Protein AF-K1IG86-F1 (afdb_monomer_lite)

pLDDT: mean 76.55, std 13.4, range [34.03, 87.38]

Radius of gyration: 13.45 Å; chains: 1; bounding box: 34×32×31 Å

Secondary structure (DSSP, 8-state):
----GGGS-HHHHHHHHHHHHHHHHHHHHHTTSS-HHHHHHHHHHS-HHHHHHHHHHHHHHHHHHHTS---

Structure (mmCIF, N/CA/C/O backbone):
data_AF-K1IG86-F1
#
_entry.id   AF-K1IG86-F1
#
loop_
_atom_site.group_PDB
_atom_site.id
_atom_site.type_symbol
_atom_site.label_atom_id
_atom_site.label_alt_id
_atom_site.label_comp_id
_atom_site.label_asym_id
_atom_site.label_entity_id
_atom_site.label_seq_id
_atom_site.pdbx_PDB_in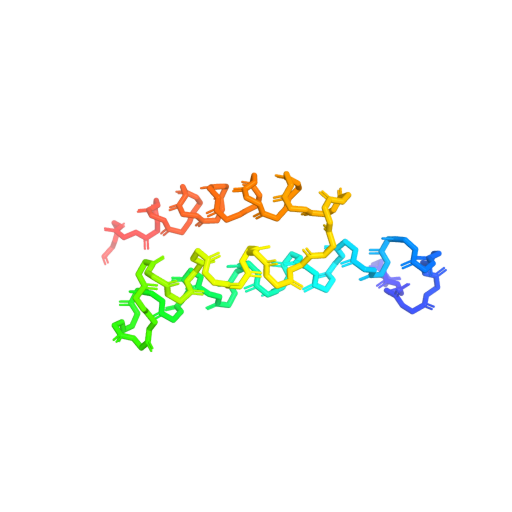s_code
_atom_site.Cartn_x
_atom_site.Cartn_y
_atom_site.Cartn_z
_atom_site.occupancy
_atom_site.B_iso_or_equiv
_atom_site.auth_seq_id
_atom_site.auth_comp_id
_atom_site.auth_asym_id
_atom_site.auth_atom_id
_atom_site.pdbx_PDB_model_num
ATOM 1 N N . MET A 1 1 ? 12.655 -21.907 3.978 1.00 41.94 1 MET A N 1
ATOM 2 C CA . MET A 1 1 ? 13.090 -21.422 2.648 1.00 41.94 1 MET A CA 1
ATOM 3 C C . MET A 1 1 ? 13.175 -19.906 2.701 1.00 41.94 1 MET A C 1
ATOM 5 O O . MET A 1 1 ? 12.151 -19.256 2.858 1.00 41.94 1 MET A O 1
ATOM 9 N N . THR A 1 2 ? 14.383 -19.347 2.676 1.00 48.66 2 THR A N 1
ATOM 10 C CA . THR A 1 2 ? 14.606 -17.900 2.826 1.00 48.66 2 THR A CA 1
ATOM 11 C C . THR A 1 2 ? 14.453 -17.220 1.466 1.00 48.66 2 THR A C 1
ATOM 13 O O . THR A 1 2 ? 15.357 -17.285 0.634 1.00 48.66 2 THR A O 1
ATOM 16 N N . PHE A 1 3 ? 13.304 -16.591 1.214 1.00 59.19 3 PHE A N 1
ATOM 17 C CA . PHE A 1 3 ? 13.081 -15.793 0.006 1.00 59.19 3 PHE A CA 1
ATOM 18 C C . PHE A 1 3 ? 13.823 -14.459 0.142 1.00 59.19 3 PHE A C 1
ATOM 20 O O . PHE A 1 3 ? 13.351 -13.524 0.785 1.00 59.19 3 PHE A O 1
ATOM 27 N N . ASN A 1 4 ? 15.030 -14.383 -0.421 1.00 67.12 4 ASN A N 1
ATOM 28 C CA . ASN A 1 4 ? 15.823 -13.156 -0.412 1.00 67.12 4 ASN A CA 1
ATOM 29 C C . ASN A 1 4 ? 15.237 -12.137 -1.395 1.00 67.12 4 ASN A C 1
ATOM 31 O O . ASN A 1 4 ? 15.588 -12.122 -2.574 1.00 67.12 4 ASN A O 1
ATOM 35 N N . LEU A 1 5 ? 14.390 -11.247 -0.874 1.00 62.88 5 LEU A N 1
ATOM 36 C CA . LEU A 1 5 ? 13.776 -10.136 -1.609 1.00 62.88 5 LEU A CA 1
ATOM 37 C C . LEU A 1 5 ? 14.816 -9.212 -2.280 1.00 62.88 5 LEU A C 1
ATOM 39 O O . LEU A 1 5 ? 14.552 -8.611 -3.316 1.00 62.88 5 LEU A O 1
ATOM 43 N N . ALA A 1 6 ? 16.034 -9.163 -1.732 1.00 62.81 6 ALA A N 1
ATOM 44 C CA . ALA A 1 6 ? 17.155 -8.391 -2.264 1.00 62.81 6 ALA A CA 1
ATOM 45 C C . ALA A 1 6 ? 17.833 -9.013 -3.500 1.00 62.81 6 ALA A C 1
ATOM 47 O O . ALA A 1 6 ? 18.613 -8.332 -4.155 1.00 62.81 6 ALA A O 1
ATOM 48 N N . ARG A 1 7 ? 17.569 -10.284 -3.840 1.00 67.88 7 ARG A N 1
ATOM 49 C CA . ARG A 1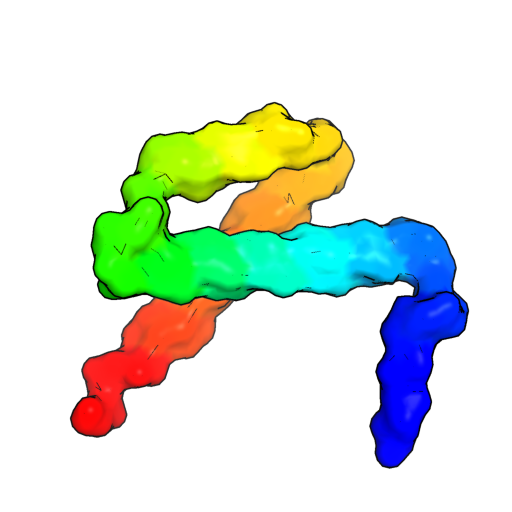 7 ? 18.104 -10.916 -5.066 1.00 67.88 7 ARG A CA 1
ATOM 50 C C . ARG A 1 7 ? 17.135 -10.847 -6.242 1.00 67.88 7 ARG A C 1
ATOM 52 O O . ARG A 1 7 ? 17.508 -11.258 -7.335 1.00 67.88 7 ARG A O 1
ATOM 59 N N . LEU A 1 8 ? 15.921 -10.333 -6.035 1.00 66.00 8 LEU A N 1
ATOM 60 C CA . LEU A 1 8 ? 14.977 -10.162 -7.132 1.00 66.00 8 LEU A CA 1
ATOM 61 C C . LEU A 1 8 ? 15.444 -9.065 -8.098 1.00 66.00 8 LEU A C 1
ATOM 63 O O . LEU A 1 8 ? 16.110 -8.116 -7.659 1.00 66.00 8 LEU A O 1
ATOM 67 N N . PRO A 1 9 ? 15.105 -9.199 -9.392 1.00 73.81 9 PRO A N 1
ATOM 68 C CA . PRO A 1 9 ? 15.305 -8.145 -10.374 1.00 73.81 9 PRO A CA 1
ATOM 69 C C . PRO A 1 9 ? 14.554 -6.877 -9.954 1.00 73.81 9 PRO A C 1
ATOM 71 O O . PRO A 1 9 ? 13.573 -6.926 -9.209 1.00 73.81 9 PRO A O 1
ATOM 74 N N . GLU A 1 10 ? 15.035 -5.724 -10.410 1.00 68.75 10 GLU A N 1
ATOM 75 C CA . GLU A 1 10 ? 14.561 -4.408 -9.963 1.00 68.75 10 GLU A CA 1
ATOM 76 C C . GLU A 1 10 ? 13.047 -4.227 -10.158 1.00 68.75 10 GLU A C 1
ATOM 78 O O . GLU A 1 10 ? 12.373 -3.717 -9.263 1.00 68.75 10 GLU A O 1
ATOM 83 N N . GLY A 1 11 ? 12.489 -4.767 -11.247 1.00 70.19 11 GLY A N 1
ATOM 84 C CA . GLY A 1 11 ? 11.045 -4.751 -11.504 1.00 70.19 11 GLY A CA 1
ATOM 85 C C . GLY A 1 11 ? 10.216 -5.500 -10.452 1.00 70.19 11 GLY A C 1
ATOM 86 O O . GLY A 1 11 ? 9.169 -5.016 -10.022 1.00 70.19 11 GLY A O 1
ATOM 87 N N . ASP A 1 12 ? 10.695 -6.645 -9.963 1.00 73.12 12 ASP A N 1
ATOM 88 C CA . ASP A 1 12 ? 10.013 -7.395 -8.904 1.00 73.12 12 ASP A CA 1
ATOM 89 C C . ASP A 1 12 ? 10.139 -6.710 -7.540 1.00 73.12 12 ASP A C 1
ATOM 91 O O . ASP A 1 12 ? 9.189 -6.706 -6.754 1.00 73.12 12 ASP A O 1
ATOM 95 N N . ARG A 1 13 ? 11.276 -6.060 -7.258 1.00 77.25 13 ARG A N 1
ATOM 96 C CA . ARG A 1 13 ? 11.419 -5.252 -6.035 1.00 77.25 13 ARG A CA 1
ATOM 97 C C . ARG A 1 13 ? 10.423 -4.100 -6.020 1.00 77.25 13 ARG A C 1
ATOM 99 O O . ARG A 1 13 ? 9.793 -3.860 -4.991 1.00 77.25 13 ARG A O 1
ATOM 106 N N . GLN A 1 14 ? 10.241 -3.436 -7.161 1.00 78.56 14 GLN A N 1
ATOM 107 C CA . GLN A 1 14 ? 9.256 -2.368 -7.309 1.00 78.56 14 GLN A CA 1
ATOM 108 C C . GLN A 1 14 ? 7.835 -2.881 -7.070 1.00 78.56 14 GLN A C 1
ATOM 110 O O . GLN A 1 14 ? 7.083 -2.264 -6.316 1.00 78.56 14 GLN A O 1
ATOM 115 N N . ARG A 1 15 ? 7.483 -4.053 -7.615 1.00 80.19 15 ARG A N 1
ATOM 116 C CA . ARG A 1 15 ? 6.181 -4.694 -7.365 1.00 80.19 15 ARG A CA 1
ATOM 117 C C . ARG A 1 15 ? 5.952 -5.007 -5.891 1.00 80.19 15 ARG A C 1
ATOM 119 O O . ARG A 1 15 ? 4.861 -4.748 -5.394 1.00 80.19 15 ARG A O 1
ATOM 126 N N . VAL A 1 16 ? 6.958 -5.513 -5.177 1.00 82.94 16 VAL A N 1
ATOM 127 C CA . VAL A 1 16 ? 6.869 -5.778 -3.727 1.00 82.94 16 VAL A CA 1
ATOM 128 C C . VAL A 1 16 ? 6.740 -4.480 -2.927 1.00 82.94 16 VAL A C 1
ATOM 130 O O . VAL A 1 16 ? 6.011 -4.417 -1.937 1.00 82.94 16 VAL A O 1
ATOM 133 N N . GLN A 1 17 ? 7.423 -3.417 -3.346 1.00 84.31 17 GLN A N 1
ATOM 134 C CA . GLN A 1 17 ? 7.337 -2.124 -2.676 1.00 84.31 17 GLN A CA 1
ATOM 135 C C . GLN A 1 17 ? 5.959 -1.477 -2.863 1.00 84.31 17 GLN A C 1
ATOM 137 O O . GLN A 1 17 ? 5.370 -1.012 -1.886 1.00 84.31 17 GLN A O 1
ATOM 142 N N . LEU A 1 18 ? 5.423 -1.529 -4.084 1.00 84.88 18 LEU A N 1
ATOM 143 C CA . LEU A 1 18 ? 4.051 -1.145 -4.418 1.00 84.88 18 LEU A CA 1
ATOM 144 C C . LEU A 1 18 ? 3.045 -1.944 -3.599 1.00 84.88 18 LEU A C 1
ATOM 146 O O . LEU A 1 18 ? 2.140 -1.394 -2.985 1.00 84.88 18 LEU A O 1
ATOM 150 N N . ASP A 1 19 ? 3.236 -3.250 -3.527 1.00 85.56 19 ASP A N 1
ATOM 151 C CA . ASP A 1 19 ? 2.377 -4.131 -2.759 1.00 85.56 19 ASP A CA 1
ATOM 152 C C . ASP A 1 19 ? 2.306 -3.742 -1.273 1.00 85.56 19 ASP A C 1
ATOM 154 O O . ASP A 1 19 ? 1.225 -3.596 -0.695 1.00 85.56 19 ASP A O 1
ATOM 158 N N . LYS A 1 20 ? 3.470 -3.464 -0.678 1.00 85.75 20 LYS A N 1
ATOM 159 C CA . LYS A 1 20 ? 3.579 -2.980 0.699 1.00 85.75 20 LYS A CA 1
ATOM 160 C C . LYS A 1 20 ? 2.889 -1.627 0.885 1.00 85.75 20 LYS A C 1
ATOM 162 O O . LYS A 1 20 ? 2.205 -1.426 1.888 1.00 85.75 20 LYS A O 1
ATOM 167 N N . GLN A 1 21 ? 3.057 -0.702 -0.060 1.00 86.62 21 GLN A N 1
ATOM 168 C CA . GLN A 1 21 ? 2.410 0.611 -0.019 1.00 86.62 21 GLN A CA 1
ATOM 169 C C . GLN A 1 21 ? 0.883 0.486 -0.112 1.00 86.62 21 GLN A C 1
ATOM 171 O O . GLN A 1 21 ? 0.174 1.152 0.640 1.00 86.62 21 GLN A O 1
ATOM 176 N N . ALA A 1 22 ? 0.377 -0.403 -0.972 1.00 86.69 22 ALA A N 1
ATOM 177 C CA . ALA A 1 22 ? -1.050 -0.673 -1.104 1.00 86.69 22 ALA A CA 1
ATOM 178 C C . ALA A 1 22 ? -1.632 -1.238 0.202 1.00 86.69 22 ALA A C 1
ATOM 180 O O . ALA A 1 22 ? -2.629 -0.724 0.710 1.00 86.69 22 ALA A O 1
ATOM 181 N N . ALA A 1 23 ? -0.975 -2.237 0.801 1.00 85.06 23 ALA A N 1
ATOM 182 C CA . ALA A 1 23 ? -1.392 -2.802 2.084 1.00 85.06 23 ALA A CA 1
ATOM 183 C C . ALA A 1 23 ? -1.382 -1.758 3.217 1.00 85.06 23 ALA A C 1
ATOM 185 O O . ALA A 1 23 ? -2.304 -1.719 4.036 1.00 85.06 23 ALA A O 1
ATOM 186 N N . TYR A 1 24 ? -0.363 -0.892 3.250 1.00 86.19 24 TYR A N 1
ATOM 187 C CA . TYR A 1 24 ? -0.248 0.176 4.242 1.00 86.19 24 TYR A CA 1
ATOM 188 C C . TYR A 1 24 ? -1.354 1.227 4.091 1.00 86.19 24 TYR A C 1
ATOM 190 O O . TYR A 1 24 ? -1.991 1.577 5.080 1.00 86.19 24 TYR A O 1
ATOM 198 N N . LEU A 1 25 ? -1.659 1.660 2.864 1.00 85.75 25 LEU A N 1
ATOM 199 C CA . LEU A 1 25 ? -2.748 2.604 2.591 1.00 85.75 25 LEU A CA 1
ATOM 200 C C . LEU A 1 25 ? -4.113 2.049 2.999 1.00 85.75 25 LEU A C 1
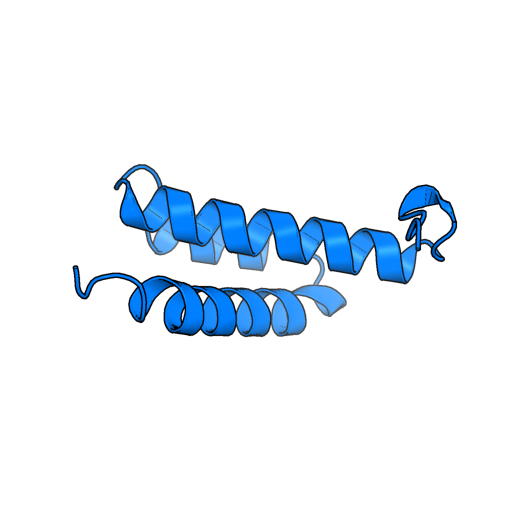ATOM 202 O O . LEU A 1 25 ? -4.908 2.760 3.610 1.00 85.75 25 LEU A O 1
ATOM 206 N N . VAL A 1 26 ? -4.386 0.774 2.706 1.00 85.00 26 VAL A N 1
ATOM 207 C CA . VAL A 1 26 ? -5.629 0.119 3.147 1.00 85.00 26 VAL A CA 1
ATOM 208 C C . VAL A 1 26 ? -5.703 0.083 4.672 1.00 85.00 26 VAL A C 1
ATOM 210 O O . VAL A 1 26 ? -6.749 0.389 5.242 1.00 85.00 26 VAL A O 1
ATOM 213 N N . TRP A 1 27 ? -4.598 -0.229 5.349 1.00 85.00 27 TRP A N 1
ATOM 214 C CA . TRP A 1 27 ? -4.535 -0.215 6.810 1.00 85.00 27 TRP A CA 1
ATOM 215 C C . TRP A 1 27 ? -4.739 1.189 7.404 1.00 85.00 27 TRP A C 1
ATOM 217 O O . TRP A 1 27 ? -5.536 1.346 8.326 1.00 85.00 27 TRP A O 1
ATOM 227 N N . GLN A 1 28 ? -4.111 2.226 6.840 1.00 85.00 28 GLN A N 1
ATOM 228 C CA . GLN A 1 28 ? -4.335 3.615 7.255 1.00 85.00 28 GLN A CA 1
ATOM 229 C C . GLN A 1 28 ? -5.784 4.054 7.025 1.00 85.00 28 GLN A C 1
ATOM 231 O O . GLN A 1 28 ? -6.354 4.745 7.866 1.00 85.00 28 GLN A O 1
ATOM 236 N N . CYS A 1 29 ? -6.397 3.624 5.919 1.00 82.75 29 CYS A N 1
ATOM 237 C CA . CYS A 1 29 ? -7.794 3.917 5.624 1.00 82.75 29 CYS A CA 1
ATOM 238 C C . CYS A 1 29 ? 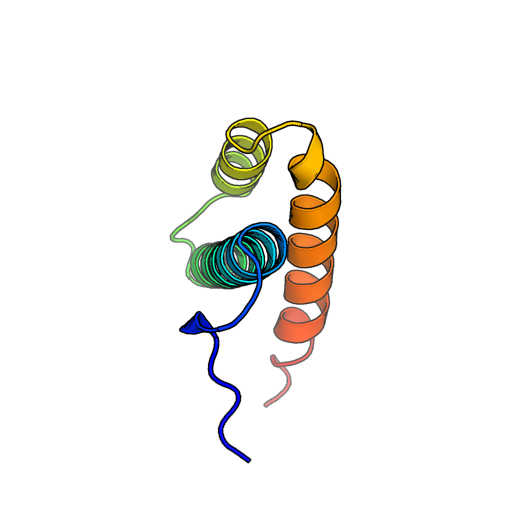-8.742 3.278 6.647 1.00 82.75 29 CYS A C 1
ATOM 240 O O . CYS A 1 29 ? -9.747 3.887 7.002 1.00 82.75 29 CYS A O 1
ATOM 242 N N . ARG A 1 30 ? -8.407 2.089 7.171 1.00 78.88 30 ARG A N 1
ATOM 243 C CA . ARG A 1 30 ? -9.163 1.449 8.264 1.00 78.88 30 ARG A CA 1
ATOM 244 C C . ARG A 1 30 ? -9.018 2.181 9.590 1.00 78.88 30 ARG A C 1
ATOM 246 O O . ARG A 1 30 ? -9.988 2.305 10.321 1.00 78.88 30 ARG A O 1
ATOM 253 N N . LEU A 1 31 ? -7.825 2.686 9.889 1.00 83.25 31 LEU A N 1
ATOM 254 C CA . LEU A 1 31 ? -7.582 3.472 11.100 1.00 83.25 31 LEU A CA 1
ATOM 255 C C . LEU A 1 31 ? -8.138 4.903 11.027 1.00 83.25 31 LEU A C 1
ATOM 257 O O . LEU A 1 31 ? -7.964 5.664 11.974 1.00 83.25 31 LEU A O 1
ATOM 261 N N . GLY A 1 32 ? -8.754 5.297 9.907 1.00 81.06 32 GLY A N 1
ATOM 262 C CA . GLY A 1 32 ? -9.202 6.673 9.676 1.00 81.06 32 GLY A CA 1
ATOM 263 C C . GLY A 1 32 ? -8.055 7.675 9.487 1.00 81.06 32 GLY A C 1
ATOM 264 O O . GLY A 1 32 ? -8.287 8.878 9.504 1.00 81.06 32 GLY A O 1
ATOM 265 N N . LEU A 1 33 ? -6.821 7.192 9.301 1.00 82.00 33 LEU A N 1
ATOM 266 C CA . LEU A 1 33 ? -5.618 8.010 9.109 1.00 82.00 33 LEU A CA 1
ATOM 267 C C . LEU A 1 33 ? -5.417 8.439 7.651 1.00 82.00 33 LEU A C 1
ATOM 269 O O . LEU A 1 33 ? -4.697 9.399 7.394 1.00 82.00 33 LEU A O 1
ATOM 273 N N . ALA A 1 34 ? -6.016 7.720 6.700 1.00 80.00 34 ALA A N 1
ATOM 274 C CA . ALA A 1 34 ? -5.968 8.050 5.279 1.00 80.00 34 ALA A CA 1
ATOM 275 C C . ALA A 1 34 ? -7.377 8.055 4.690 1.00 80.00 34 ALA A C 1
ATOM 277 O O . ALA A 1 34 ? -8.179 7.163 4.965 1.00 80.00 34 ALA A O 1
ATOM 278 N N . SER A 1 35 ? -7.675 9.043 3.851 1.00 80.75 35 SER A N 1
ATOM 279 C CA . SER A 1 35 ? -8.949 9.104 3.143 1.00 80.75 35 SER A CA 1
ATOM 280 C C . SER A 1 35 ? -8.849 8.459 1.765 1.00 80.75 35 SER A C 1
ATOM 282 O O . SER A 1 35 ? -7.776 8.267 1.194 1.00 80.75 35 SER A O 1
ATOM 284 N N . ARG A 1 36 ? -10.007 8.183 1.162 1.00 77.25 36 ARG A N 1
ATOM 285 C CA . ARG A 1 36 ? -10.094 7.683 -0.220 1.00 77.25 36 ARG A CA 1
ATOM 286 C C . ARG A 1 36 ? -9.390 8.609 -1.226 1.00 77.25 36 ARG A C 1
ATOM 288 O O . ARG A 1 36 ? -8.879 8.136 -2.237 1.00 77.25 36 ARG A O 1
ATOM 295 N N . ALA A 1 37 ? -9.342 9.908 -0.923 1.00 81.69 37 ALA A N 1
ATOM 296 C CA . ALA A 1 37 ? -8.611 10.913 -1.689 1.00 81.69 37 ALA A CA 1
ATOM 297 C C . ALA A 1 37 ? -7.085 10.720 -1.619 1.00 81.69 37 ALA A C 1
ATOM 299 O O . ALA A 1 37 ? -6.421 10.827 -2.646 1.00 81.69 37 ALA A O 1
ATOM 300 N N . ASP A 1 38 ? -6.533 10.374 -0.453 1.00 84.00 38 ASP A N 1
ATOM 301 C CA . ASP A 1 38 ? -5.106 10.065 -0.294 1.00 84.00 38 ASP A CA 1
ATOM 302 C C . ASP A 1 38 ? -4.718 8.808 -1.067 1.00 84.00 38 ASP A C 1
ATOM 304 O O . ASP A 1 38 ? -3.682 8.779 -1.727 1.00 84.00 38 ASP A O 1
ATOM 308 N N . VAL A 1 39 ? -5.587 7.792 -1.061 1.00 82.38 39 VAL A N 1
ATOM 309 C CA . VAL A 1 39 ? -5.390 6.574 -1.860 1.00 82.38 39 VAL A CA 1
ATOM 310 C C . VAL A 1 39 ? -5.387 6.903 -3.354 1.00 82.38 39 VAL A C 1
ATOM 312 O O . VAL A 1 39 ? -4.496 6.461 -4.076 1.00 82.38 39 VAL A O 1
ATOM 315 N N . ALA A 1 40 ? -6.343 7.713 -3.820 1.00 83.56 40 ALA A N 1
ATOM 316 C CA . ALA A 1 40 ? -6.388 8.162 -5.209 1.00 83.56 40 ALA A CA 1
ATOM 317 C C . ALA A 1 40 ? -5.129 8.953 -5.586 1.00 83.56 40 ALA A C 1
ATOM 319 O O . ALA A 1 40 ? -4.518 8.674 -6.611 1.00 83.56 40 ALA A O 1
ATOM 320 N N . LYS A 1 41 ? -4.687 9.872 -4.722 1.00 87.00 41 LYS A N 1
ATOM 321 C CA . LYS A 1 41 ? -3.466 10.656 -4.921 1.00 87.00 41 LYS A CA 1
ATOM 322 C C . LYS A 1 41 ? -2.221 9.770 -4.983 1.00 87.00 41 LYS A C 1
ATOM 324 O O . LYS A 1 41 ? -1.381 9.983 -5.851 1.00 87.00 41 LYS A O 1
ATOM 329 N N . ALA A 1 42 ? -2.126 8.760 -4.119 1.00 85.44 42 ALA A N 1
ATOM 330 C CA . ALA A 1 42 ? -1.029 7.799 -4.129 1.00 85.44 42 ALA A CA 1
ATOM 331 C C . ALA A 1 42 ? -0.997 6.963 -5.419 1.00 85.44 42 ALA A C 1
ATOM 333 O O . ALA A 1 42 ? 0.087 6.683 -5.923 1.00 85.44 42 ALA A O 1
ATOM 334 N N . ILE A 1 43 ? -2.160 6.615 -5.987 1.00 85.50 43 ILE A N 1
ATOM 335 C CA . ILE A 1 43 ? -2.240 5.974 -7.310 1.00 85.50 43 ILE A CA 1
ATOM 336 C C . ILE A 1 43 ? -1.718 6.937 -8.384 1.00 85.50 43 ILE A C 1
ATOM 338 O O . ILE A 1 43 ? -0.845 6.562 -9.155 1.00 85.50 43 ILE A O 1
ATOM 342 N N . THR A 1 44 ? -2.188 8.186 -8.420 1.00 85.38 44 THR A N 1
ATOM 343 C CA . THR A 1 44 ? -1.782 9.153 -9.458 1.00 85.38 44 THR A CA 1
ATOM 344 C C . THR A 1 44 ? -0.303 9.543 -9.374 1.00 85.38 44 THR A C 1
ATOM 346 O O . THR A 1 44 ? 0.287 9.935 -10.375 1.00 85.38 44 THR A O 1
ATOM 349 N N . GLN A 1 45 ? 0.305 9.445 -8.189 1.00 86.75 45 GLN A N 1
ATOM 350 C CA . GLN A 1 45 ? 1.738 9.676 -7.983 1.00 86.75 45 GLN A CA 1
ATOM 351 C C . GLN A 1 45 ? 2.620 8.530 -8.494 1.00 86.75 45 GLN A C 1
ATOM 353 O O . GLN A 1 45 ? 3.814 8.744 -8.704 1.00 86.75 45 GLN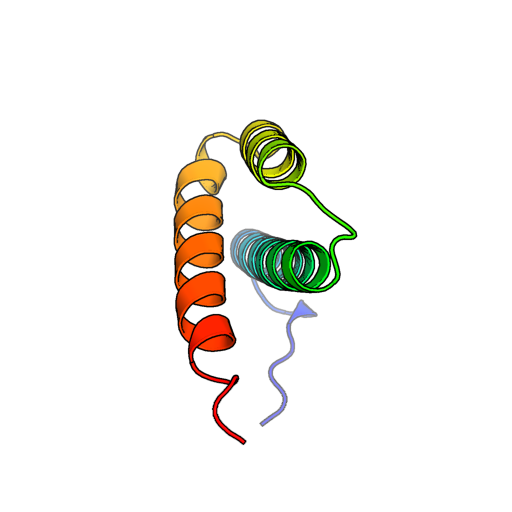 A O 1
ATOM 358 N N . GLN A 1 46 ? 2.067 7.330 -8.684 1.00 83.25 46 GLN A N 1
ATOM 359 C CA . GLN A 1 46 ? 2.811 6.205 -9.245 1.00 83.25 46 GLN A CA 1
ATOM 360 C C . GLN A 1 46 ? 2.965 6.352 -10.769 1.00 83.25 46 GLN A C 1
ATOM 362 O O . GLN A 1 46 ? 2.091 6.927 -11.428 1.00 83.25 46 GLN A O 1
ATOM 367 N N . PRO A 1 47 ? 4.047 5.815 -11.364 1.00 82.81 47 PRO A N 1
ATOM 368 C CA . PRO A 1 47 ? 4.221 5.803 -12.813 1.00 82.81 47 PRO A CA 1
ATOM 369 C C . PRO A 1 47 ? 3.066 5.053 -13.481 1.00 82.81 47 PRO A C 1
ATOM 371 O O . PRO A 1 47 ? 2.623 4.037 -12.950 1.00 82.81 47 PRO A O 1
ATOM 374 N N . ALA A 1 48 ? 2.616 5.514 -14.654 1.00 83.06 48 ALA A N 1
ATOM 375 C CA . ALA A 1 48 ? 1.448 4.968 -15.360 1.00 83.06 48 ALA A CA 1
ATOM 376 C C . ALA A 1 48 ? 1.479 3.434 -15.515 1.00 83.06 48 ALA A C 1
ATOM 378 O O . ALA A 1 48 ? 0.465 2.780 -15.301 1.00 83.06 48 ALA A O 1
ATOM 379 N N . GLU A 1 49 ? 2.660 2.864 -15.770 1.00 82.94 49 GLU A N 1
ATOM 380 C CA . GLU A 1 49 ? 2.891 1.414 -15.884 1.00 82.94 49 GLU A CA 1
ATOM 381 C C . GLU A 1 49 ? 2.508 0.624 -14.617 1.00 82.94 49 GLU A C 1
ATOM 383 O O . GLU A 1 49 ? 2.086 -0.528 -14.688 1.00 82.94 49 GLU A O 1
ATOM 388 N N . TYR A 1 50 ? 2.610 1.251 -13.443 1.00 82.62 50 TYR A N 1
ATOM 389 C CA . TYR A 1 50 ? 2.312 0.631 -12.153 1.00 82.62 50 TYR A CA 1
ATOM 390 C C . TYR A 1 50 ? 0.964 1.059 -11.572 1.00 82.62 50 TYR A C 1
ATOM 392 O O . TYR A 1 50 ? 0.534 0.473 -10.581 1.00 82.62 50 TYR A O 1
ATOM 400 N N . GLN A 1 51 ? 0.276 2.043 -12.161 1.00 84.50 51 GLN A N 1
ATOM 401 C CA . GLN A 1 51 ? -1.008 2.536 -11.647 1.00 84.50 51 GLN A CA 1
ATOM 402 C C . GLN A 1 51 ? -2.086 1.453 -11.671 1.00 84.50 51 GLN A C 1
ATOM 404 O O . GLN A 1 51 ? -2.802 1.275 -10.683 1.00 84.50 51 GLN A O 1
ATOM 409 N N . GLU A 1 52 ? -2.178 0.704 -12.772 1.00 86.06 52 GLU A N 1
ATOM 410 C CA . GLU A 1 52 ? -3.139 -0.393 -12.911 1.00 86.06 52 GLU A CA 1
ATOM 411 C C . GLU A 1 52 ? -2.850 -1.512 -11.907 1.00 86.06 52 GLU A C 1
ATOM 413 O O . GLU A 1 52 ? -3.747 -1.925 -11.169 1.00 86.06 52 GLU A O 1
ATOM 418 N N . TYR A 1 53 ? -1.582 -1.922 -11.792 1.00 84.94 53 TYR A N 1
ATOM 419 C CA . TYR A 1 53 ? -1.147 -2.923 -10.815 1.00 84.94 53 TYR A CA 1
ATOM 420 C C . TYR A 1 53 ? -1.433 -2.475 -9.375 1.00 84.94 53 TYR A C 1
ATOM 422 O O . TYR A 1 53 ? -1.970 -3.229 -8.568 1.00 84.94 53 TYR A O 1
ATOM 430 N N . PHE A 1 54 ? -1.121 -1.225 -9.036 1.00 85.75 54 PHE A N 1
ATOM 431 C CA . PHE A 1 54 ? -1.327 -0.687 -7.694 1.00 85.75 54 PHE A CA 1
ATOM 432 C C . PHE A 1 54 ? -2.811 -0.611 -7.327 1.00 85.75 54 PHE A C 1
ATOM 434 O O . PHE A 1 54 ? -3.198 -0.947 -6.207 1.00 85.75 54 PHE A O 1
ATOM 441 N N . ARG A 1 55 ? -3.658 -0.223 -8.285 1.00 85.62 55 ARG A N 1
ATOM 442 C CA . ARG A 1 55 ? -5.111 -0.188 -8.117 1.00 85.62 55 ARG A CA 1
ATOM 443 C C . ARG A 1 55 ? -5.696 -1.586 -7.909 1.00 85.62 55 ARG A C 1
ATOM 445 O O . ARG A 1 55 ? -6.559 -1.739 -7.044 1.00 85.62 55 ARG A O 1
ATOM 452 N N . ASP A 1 56 ? -5.221 -2.583 -8.654 1.00 87.38 56 ASP A N 1
ATOM 453 C CA . ASP A 1 56 ? -5.607 -3.984 -8.462 1.00 87.38 56 ASP A CA 1
ATOM 454 C C . ASP A 1 56 ? -5.233 -4.475 -7.054 1.00 87.38 56 ASP A C 1
ATOM 456 O O . ASP A 1 56 ? -6.099 -4.929 -6.300 1.00 87.38 56 ASP A O 1
ATOM 460 N N . ARG A 1 57 ? -3.983 -4.247 -6.622 1.00 86.19 57 ARG A N 1
ATOM 461 C CA . ARG A 1 57 ? -3.524 -4.642 -5.279 1.00 86.19 57 ARG A CA 1
ATOM 462 C C . ARG A 1 57 ? -4.283 -3.928 -4.167 1.00 86.19 57 ARG A C 1
ATOM 464 O O . ARG A 1 57 ? -4.634 -4.563 -3.179 1.00 86.19 57 ARG A O 1
ATOM 471 N N . LEU A 1 58 ? -4.601 -2.641 -4.314 1.00 85.69 58 LEU A N 1
ATOM 472 C CA . LEU A 1 58 ? -5.450 -1.916 -3.360 1.00 85.69 58 LEU A CA 1
ATOM 473 C C . LEU A 1 58 ? -6.844 -2.543 -3.231 1.00 85.69 58 LEU A C 1
ATOM 475 O O . LEU A 1 58 ? -7.392 -2.593 -2.127 1.00 85.69 58 LEU A O 1
ATOM 479 N N . ASN A 1 59 ? -7.420 -3.018 -4.338 1.00 85.38 59 ASN A N 1
ATOM 480 C CA . ASN A 1 59 ? -8.719 -3.682 -4.322 1.00 85.38 59 ASN A CA 1
ATOM 481 C C . ASN A 1 59 ? -8.629 -5.065 -3.660 1.00 85.38 59 ASN A C 1
ATOM 483 O O . ASN A 1 59 ? -9.391 -5.349 -2.739 1.00 85.38 59 ASN A O 1
ATOM 487 N N . HIS A 1 60 ? -7.619 -5.856 -4.029 1.00 85.75 60 HIS A N 1
ATOM 488 C CA . HIS A 1 60 ? -7.314 -7.137 -3.394 1.00 85.75 60 HIS A CA 1
ATOM 489 C C . HIS A 1 60 ? -7.113 -6.984 -1.879 1.00 85.75 60 HIS A C 1
ATOM 491 O O . HIS A 1 60 ? -7.706 -7.710 -1.089 1.00 85.75 60 HIS A O 1
ATOM 497 N N . TYR A 1 61 ? -6.337 -5.991 -1.434 1.00 82.38 61 TYR A N 1
ATOM 498 C CA . TYR A 1 61 ? -6.131 -5.748 -0.007 1.00 82.38 61 TYR A CA 1
ATOM 499 C C . TYR A 1 61 ? -7.381 -5.251 0.708 1.00 82.38 61 TYR A C 1
ATOM 501 O O . TYR A 1 61 ? -7.572 -5.615 1.867 1.00 82.38 61 TYR A O 1
ATOM 509 N N . ARG A 1 62 ? -8.245 -4.467 0.051 1.00 78.69 62 ARG A N 1
ATOM 510 C CA . ARG A 1 62 ? -9.563 -4.121 0.603 1.00 78.69 62 ARG A CA 1
ATOM 511 C C . ARG A 1 62 ? -10.428 -5.360 0.814 1.00 78.69 62 ARG A C 1
ATOM 513 O O . ARG A 1 62 ? -11.062 -5.452 1.858 1.00 78.69 62 ARG A O 1
ATOM 520 N N . GLU A 1 63 ? -10.424 -6.303 -0.121 1.00 81.62 63 GLU A N 1
ATOM 521 C CA . GLU A 1 63 ? -11.210 -7.540 -0.038 1.00 81.62 63 GLU A CA 1
ATOM 522 C C . GLU A 1 63 ? -10.656 -8.517 1.014 1.00 81.62 63 GLU A C 1
ATOM 524 O O . GLU A 1 63 ? -11.372 -8.954 1.920 1.00 81.62 63 GLU A O 1
ATOM 529 N N . VAL A 1 64 ? -9.346 -8.777 0.975 1.00 77.50 64 VAL A N 1
ATOM 530 C CA . VAL A 1 64 ? -8.657 -9.676 1.913 1.00 77.50 64 VAL A CA 1
ATOM 531 C C . VAL A 1 64 ? -8.720 -9.147 3.343 1.00 77.50 64 VAL A C 1
ATOM 533 O O . VAL A 1 64 ? -8.975 -9.903 4.279 1.00 77.50 64 VAL A O 1
ATOM 536 N N . LYS A 1 65 ? -8.495 -7.842 3.550 1.00 64.25 65 LYS A N 1
ATOM 537 C CA . LYS A 1 65 ? -8.554 -7.252 4.894 1.00 64.25 65 LYS A CA 1
ATOM 538 C C . LYS A 1 65 ? -9.994 -7.038 5.355 1.00 64.25 65 LYS A C 1
ATOM 540 O O . LYS A 1 65 ? -10.246 -7.240 6.541 1.00 64.25 65 LYS A O 1
ATOM 545 N N . GLY A 1 66 ? -10.920 -6.696 4.455 1.00 53.38 66 GLY A N 1
ATOM 546 C CA . GLY A 1 66 ? -12.354 -6.573 4.745 1.00 53.38 66 GLY A CA 1
ATOM 547 C C . GLY A 1 66 ? -12.984 -7.869 5.258 1.00 53.38 66 GLY A C 1
ATOM 548 O O . GLY A 1 66 ? -13.886 -7.820 6.083 1.00 53.38 66 GLY A O 1
ATOM 549 N N . SER A 1 67 ? -12.440 -9.023 4.868 1.00 50.06 67 SER A N 1
ATOM 550 C CA . SER A 1 67 ? -12.906 -10.337 5.334 1.00 50.06 67 SER A CA 1
ATOM 551 C C . SER A 1 67 ? -12.447 -10.704 6.756 1.00 50.06 67 SER A C 1
ATOM 553 O O . SER A 1 67 ? -12.932 -11.674 7.326 1.00 50.06 67 SER A O 1
ATOM 555 N N . HIS A 1 68 ? -11.529 -9.939 7.360 1.00 46.69 68 HIS A N 1
ATOM 556 C CA . HIS A 1 68 ? -10.941 -10.241 8.674 1.00 46.69 68 HIS A CA 1
ATOM 557 C C . HIS A 1 68 ? -11.575 -9.425 9.821 1.00 46.69 68 HIS A C 1
ATOM 559 O O . HIS A 1 68 ? -10.878 -9.002 10.741 1.00 46.69 68 HIS A O 1
ATOM 565 N N . GLU A 1 69 ? -12.880 -9.152 9.723 1.00 43.22 69 GLU A N 1
ATOM 566 C CA . GLU A 1 69 ? -13.698 -8.424 10.713 1.00 43.22 69 GLU A CA 1
ATOM 567 C C . GLU A 1 69 ? -14.918 -9.261 11.165 1.00 43.22 69 GLU A C 1
ATOM 569 O O . GLU A 1 69 ? -16.002 -8.745 11.417 1.00 43.22 69 GLU A O 1
ATOM 574 N N . GLN A 1 70 ? -14.742 -10.583 11.259 1.00 36.75 70 GLN A N 1
ATOM 575 C CA . GLN A 1 70 ? -15.646 -11.474 11.992 1.00 36.75 70 GLN A CA 1
ATOM 576 C C . GLN A 1 70 ? -14.873 -12.238 13.074 1.00 36.75 70 GLN A C 1
ATOM 578 O O . GLN A 1 70 ? -14.621 -13.424 12.902 1.00 36.75 70 GLN A O 1
ATOM 583 N N . VAL A 1 71 ? -14.472 -11.556 14.153 1.00 34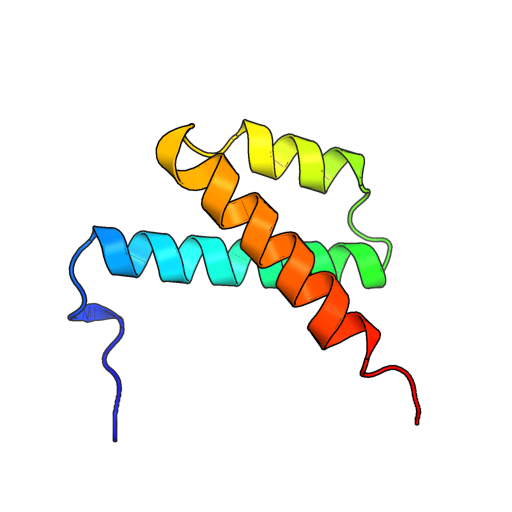.03 71 VAL A N 1
ATOM 584 C CA . VAL A 1 71 ? -14.335 -12.105 15.522 1.00 34.03 71 VAL A CA 1
ATOM 585 C C . VAL A 1 71 ? -14.554 -10.960 16.499 1.00 34.03 71 VAL A C 1
ATOM 587 O O . VAL A 1 71 ? -13.847 -9.939 16.349 1.00 34.03 71 VAL A O 1
#

Foldseek 3Di:
DDDDLVPDDPVVVVLVVLLVVLLVQLVCVVVVNHDPVNLVVVLVPDDPVCSVVSVVSNVVSCVVVVVVPDD

Organism: NCBI:txid1073383

InterPro domains:
  IPR021700 Protein of unknown function DUF3283 [PF11686] (4-62)
  IPR036745 DNA polymerase III-theta superfamily [G3DSA:1.20.58.250] (1-71)
  IPR036745 DNA polymerase III-theta superfamily [SSF46575] (1-64)

Sequence (71 aa):
MTFNLARLPEGDRQRVQLDKQAAYLVWQCRLGLASRADVAKAITQQPAEYQEYFRDRLNHYREVKGSHEQV